Protein AF-0000000084556721 (afdb_homodimer)

pLDDT: mean 74.57, std 22.03, range [33.34, 98.06]

Secondary structure (DSSP, 8-state):
--EEEEGGGGGGHHHHHHT-BTTBPEEEEETTEEEEEEEEHHHHHHHHHHHHHHHHHHHHHHHHHHHS-S----HHHHHHHHHHHHHS--/--EEEEGGGGGGHHHHHHT-BTTB-EEEEETTEEEEEEEEHHHHHHHHHHHHHHHHHHHHHHHHHHHS-S----HHHHHHHHHHHHHS--

InterPro domains:
  IPR036165 YefM-like superfamily [SSF143120] (3-76)

Structure (mmCIF, N/CA/C/O backbone):
data_AF-0000000084556721-model_v1
#
loop_
_entity.id
_entity.type
_entity.pdbx_description
1 polymer 'Prevent-host-death protein'
#
loop_
_atom_site.group_PDB
_atom_site.id
_atom_site.type_symbol
_atom_site.label_atom_id
_atom_site.label_alt_id
_atom_site.label_comp_id
_atom_site.label_asym_id
_atom_site.label_entity_id
_atom_site.label_seq_id
_atom_site.pdbx_PDB_ins_code
_atom_site.Cartn_x
_atom_site.Cartn_y
_atom_site.Cartn_z
_atom_site.occupancy
_atom_site.B_iso_or_equiv
_atom_site.auth_seq_id
_atom_site.auth_comp_id
_atom_site.auth_asym_id
_atom_site.auth_atom_id
_atom_site.pdbx_PDB_model_num
ATOM 1 N N . MET A 1 1 ? 3.016 -8.336 12.609 1 70.31 1 MET A N 1
ATOM 2 C CA . MET A 1 1 ? 4.324 -8.125 12 1 70.31 1 MET A CA 1
ATOM 3 C C . MET A 1 1 ? 4.273 -8.391 10.5 1 70.31 1 MET A C 1
ATOM 5 O O . MET A 1 1 ? 3.523 -9.258 10.039 1 70.31 1 MET A O 1
ATOM 9 N N . PRO A 1 2 ? 4.875 -7.574 9.719 1 83.62 2 PRO A N 1
ATOM 10 C CA . PRO A 1 2 ? 4.848 -7.82 8.281 1 83.62 2 PRO A CA 1
ATOM 11 C C . PRO A 1 2 ? 5.523 -9.133 7.887 1 83.62 2 PRO A C 1
ATOM 13 O O . PRO A 1 2 ? 6.488 -9.547 8.539 1 83.62 2 PRO A O 1
ATOM 16 N N . THR A 1 3 ? 4.918 -9.867 7.039 1 94.62 3 THR A N 1
ATOM 17 C CA . THR A 1 3 ? 5.445 -11.117 6.508 1 94.62 3 THR A CA 1
ATOM 18 C C . THR A 1 3 ? 6.312 -10.867 5.281 1 94.62 3 THR A C 1
ATOM 20 O O . THR A 1 3 ? 5.953 -10.062 4.414 1 94.62 3 THR A O 1
ATOM 23 N N . ILE A 1 4 ? 7.527 -11.5 5.309 1 97.19 4 ILE A N 1
ATOM 24 C CA . ILE A 1 4 ? 8.43 -11.391 4.164 1 97.19 4 ILE A CA 1
ATOM 25 C C . ILE A 1 4 ? 8.594 -12.758 3.502 1 97.19 4 ILE A C 1
ATOM 27 O O . ILE A 1 4 ? 8.859 -13.75 4.18 1 97.19 4 ILE A O 1
ATOM 31 N N . THR A 1 5 ? 8.422 -12.859 2.232 1 97.81 5 THR A N 1
ATOM 32 C CA . THR A 1 5 ? 8.539 -14.117 1.514 1 97.81 5 THR A CA 1
ATOM 33 C C . THR A 1 5 ? 9.039 -13.891 0.09 1 97.81 5 THR A C 1
ATOM 35 O O . THR A 1 5 ? 8.828 -12.82 -0.482 1 97.81 5 THR A O 1
ATOM 38 N N . PRO A 1 6 ? 9.742 -14.805 -0.583 1 97.94 6 PRO A N 1
ATOM 39 C CA . PRO A 1 6 ? 10.195 -14.641 -1.967 1 97.94 6 PRO A CA 1
ATOM 40 C C . PRO A 1 6 ? 9.039 -14.617 -2.965 1 97.94 6 PRO A C 1
ATOM 42 O O . PRO A 1 6 ? 7.965 -15.156 -2.689 1 97.94 6 PRO A O 1
ATOM 45 N N . ILE A 1 7 ? 9.258 -14.008 -4.039 1 98 7 ILE A N 1
ATOM 46 C CA . ILE A 1 7 ? 8.242 -13.891 -5.082 1 98 7 ILE A CA 1
ATOM 47 C C . ILE A 1 7 ? 7.836 -15.289 -5.559 1 98 7 ILE A C 1
ATOM 49 O O . ILE A 1 7 ? 6.695 -15.5 -5.977 1 98 7 ILE A O 1
ATOM 53 N N . SER A 1 8 ? 8.766 -16.25 -5.477 1 97.19 8 SER A N 1
ATOM 54 C CA . SER A 1 8 ? 8.508 -17.594 -5.953 1 97.19 8 SER A CA 1
ATOM 55 C C . SER A 1 8 ? 7.422 -18.281 -5.129 1 97.19 8 SER A C 1
ATOM 57 O O . SER A 1 8 ? 6.797 -19.234 -5.586 1 97.19 8 SER A O 1
ATOM 59 N N . ASP A 1 9 ? 7.176 -17.797 -3.936 1 97.88 9 ASP A N 1
ATOM 60 C CA . ASP A 1 9 ? 6.129 -18.375 -3.092 1 97.88 9 ASP A CA 1
ATOM 61 C C . ASP A 1 9 ? 4.75 -18.141 -3.701 1 97.88 9 ASP A C 1
ATOM 63 O O . ASP A 1 9 ? 3.771 -18.781 -3.299 1 97.88 9 ASP A O 1
ATOM 67 N N . LEU A 1 10 ? 4.629 -17.328 -4.703 1 98.06 10 LEU A N 1
ATOM 68 C CA . LEU A 1 10 ? 3.352 -17.047 -5.348 1 98.06 10 LEU A CA 1
ATOM 69 C C . LEU A 1 10 ? 2.879 -18.25 -6.168 1 98.06 10 LEU A C 1
ATOM 71 O O . LEU A 1 10 ? 1.718 -18.297 -6.582 1 98.06 10 LEU A O 1
ATOM 75 N N . ARG A 1 11 ? 3.811 -19.156 -6.398 1 96.75 11 ARG A N 1
ATOM 76 C CA . ARG A 1 11 ? 3.352 -20.406 -6.984 1 96.75 11 ARG A CA 1
ATOM 77 C C . ARG A 1 11 ? 2.215 -21.016 -6.164 1 96.75 11 ARG A C 1
ATOM 79 O O . ARG A 1 11 ? 1.361 -21.719 -6.703 1 96.75 11 ARG A O 1
ATOM 86 N N . ASN A 1 12 ? 2.305 -20.719 -4.863 1 97.12 12 ASN A N 1
ATOM 87 C CA . ASN A 1 12 ? 1.221 -21.016 -3.936 1 97.12 12 ASN A CA 1
ATOM 88 C C . ASN A 1 12 ? 0.586 -19.75 -3.375 1 97.12 12 ASN A C 1
ATOM 90 O O . ASN A 1 12 ? 0.536 -19.562 -2.16 1 97.12 12 ASN A O 1
ATOM 94 N N . TYR A 1 13 ? -0.007 -18.984 -4.277 1 98 13 TYR A N 1
ATOM 95 C CA . TYR A 1 13 ? -0.476 -17.656 -3.938 1 98 13 TYR A CA 1
ATOM 96 C C . TYR A 1 13 ? -1.541 -17.703 -2.85 1 98 13 TYR A C 1
ATOM 98 O O . TYR A 1 13 ? -1.689 -16.766 -2.07 1 98 13 TYR A O 1
ATOM 106 N N . GLY A 1 14 ? -2.287 -18.75 -2.727 1 97.06 14 GLY A N 1
ATOM 107 C CA . GLY A 1 14 ? -3.25 -18.922 -1.648 1 97.06 14 GLY A CA 1
ATOM 108 C C . GLY A 1 14 ? -2.629 -18.797 -0.27 1 97.06 14 GLY A C 1
ATOM 109 O O . GLY A 1 14 ? -3.152 -18.094 0.591 1 97.06 14 GLY A O 1
ATOM 110 N N . ASN A 1 15 ? -1.513 -19.484 -0.092 1 97.25 15 ASN A N 1
ATOM 111 C CA . ASN A 1 15 ? -0.798 -19.453 1.18 1 97.25 15 ASN A CA 1
ATOM 112 C C . ASN A 1 15 ? -0.264 -18.062 1.487 1 97.25 15 ASN A C 1
ATOM 114 O O . ASN A 1 15 ? -0.263 -17.625 2.643 1 97.25 15 ASN A O 1
ATOM 118 N N . VAL A 1 16 ? 0.145 -17.391 0.421 1 97.81 16 VAL A N 1
ATOM 119 C CA . VAL A 1 16 ? 0.7 -16.047 0.592 1 97.81 16 VAL A CA 1
ATOM 120 C C . VAL A 1 16 ? -0.412 -15.07 0.969 1 97.81 16 VAL A C 1
ATOM 122 O O . VAL A 1 16 ? -0.271 -14.297 1.919 1 97.81 16 VAL A O 1
ATOM 125 N N . LEU A 1 17 ? -1.502 -15.188 0.254 1 97.31 17 LEU A N 1
ATOM 126 C CA . LEU A 1 17 ? -2.604 -14.25 0.438 1 97.31 17 LEU A CA 1
ATOM 127 C C . LEU A 1 17 ? -3.26 -14.445 1.801 1 97.31 17 LEU A C 1
ATOM 129 O O . LEU A 1 17 ? -3.811 -13.5 2.369 1 97.31 17 LEU A O 1
ATOM 133 N N . GLU A 1 18 ? -3.182 -15.672 2.342 1 96.5 18 GLU A N 1
ATOM 134 C CA . GLU A 1 18 ? -3.742 -15.961 3.658 1 96.5 18 GLU A CA 1
ATOM 135 C C . GLU A 1 18 ? -3 -15.195 4.75 1 96.5 18 GLU A C 1
ATOM 137 O O . GLU A 1 18 ? -3.545 -14.961 5.832 1 96.5 18 GL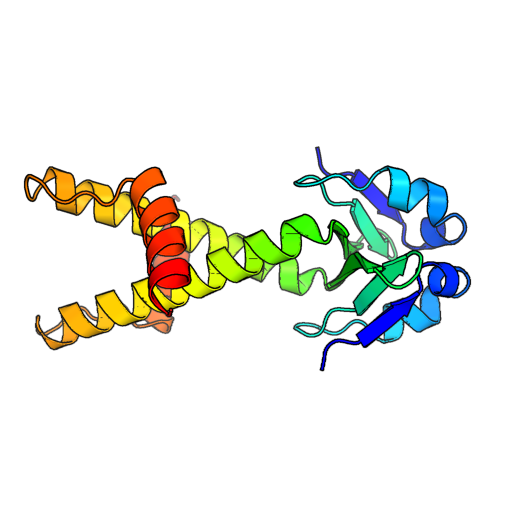U A O 1
ATOM 142 N N . LYS A 1 19 ? -1.808 -14.828 4.445 1 97 19 LYS A N 1
ATOM 143 C CA . LYS A 1 19 ? -0.972 -14.141 5.426 1 97 19 LYS A CA 1
ATOM 144 C C . LYS A 1 19 ? -1.217 -12.633 5.395 1 97 19 LYS A C 1
ATOM 146 O O . LYS A 1 19 ? -0.725 -11.898 6.254 1 97 19 LYS A O 1
ATOM 151 N N . VAL A 1 20 ? -1.878 -12.219 4.402 1 96.56 20 VAL A N 1
ATOM 152 C CA . VAL A 1 20 ? -2.188 -10.797 4.297 1 96.56 20 VAL A CA 1
ATOM 153 C C . VAL A 1 20 ? -3.342 -10.445 5.234 1 96.56 20 VAL A C 1
ATOM 155 O O . VAL A 1 20 ? -4.414 -11.047 5.156 1 96.56 20 VAL A O 1
ATOM 158 N N . GLU A 1 21 ? -3.064 -9.508 6.109 1 93.94 21 GLU A N 1
ATOM 159 C CA . GLU A 1 21 ? -4.086 -8.984 7.012 1 93.94 21 GLU A CA 1
ATOM 160 C C . GLU A 1 21 ? -4.164 -7.465 6.938 1 93.94 21 GLU A C 1
ATOM 162 O O . GLU A 1 21 ? -3.205 -6.809 6.523 1 93.94 21 GLU A O 1
ATOM 167 N N . VAL A 1 22 ? -5.332 -6.984 7.289 1 90.25 22 VAL A N 1
ATOM 168 C CA . VAL A 1 22 ? -5.477 -5.531 7.344 1 90.25 22 VAL A CA 1
ATOM 169 C C . VAL A 1 22 ? -4.41 -4.941 8.266 1 90.25 22 VAL A C 1
ATOM 171 O O . VAL A 1 22 ? -4.262 -5.371 9.406 1 90.25 22 VAL A O 1
ATOM 174 N N . GLY A 1 23 ? -3.648 -4.066 7.742 1 85.56 23 GLY A N 1
ATOM 175 C CA . GLY A 1 23 ? -2.594 -3.449 8.531 1 85.56 23 GLY A CA 1
ATOM 176 C C . GLY A 1 23 ? -1.327 -4.281 8.586 1 85.56 23 GLY A C 1
ATOM 177 O O . GLY A 1 23 ? -0.337 -3.873 9.195 1 85.56 23 GLY A O 1
ATOM 178 N N . SER A 1 24 ? -1.369 -5.395 8.023 1 92.69 24 SER A N 1
ATOM 179 C CA . SER A 1 24 ? -0.226 -6.301 8.023 1 92.69 24 SER A CA 1
ATOM 180 C C . SER A 1 24 ? 0.051 -6.84 6.625 1 92.69 24 SER A C 1
ATOM 182 O O . SER A 1 24 ? -0.391 -7.938 6.281 1 92.69 24 SER A O 1
ATOM 184 N N . PRO A 1 25 ? 0.854 -6.172 5.859 1 94.25 25 PRO A N 1
ATOM 185 C CA . PRO A 1 25 ? 1.142 -6.574 4.48 1 94.25 25 PRO A CA 1
ATOM 186 C C . PRO A 1 25 ? 2.15 -7.719 4.398 1 94.25 25 PRO A C 1
ATOM 188 O O . PRO A 1 25 ? 2.797 -8.047 5.395 1 94.25 25 PRO A O 1
ATOM 191 N N . VAL A 1 26 ? 2.156 -8.344 3.227 1 97 26 VAL A N 1
ATOM 192 C CA . VAL A 1 26 ? 3.199 -9.297 2.871 1 97 26 VAL A CA 1
ATOM 193 C C . VAL A 1 26 ? 4.176 -8.656 1.889 1 97 26 VAL A C 1
ATOM 195 O O . VAL A 1 26 ? 3.76 -8.031 0.909 1 97 26 VAL A O 1
ATOM 198 N N . TYR A 1 27 ? 5.469 -8.812 2.215 1 96.88 27 TYR A N 1
ATOM 199 C CA . TYR A 1 27 ? 6.512 -8.289 1.335 1 96.88 27 TYR A CA 1
ATOM 200 C C . TYR A 1 27 ? 7.152 -9.414 0.525 1 96.88 27 TYR A C 1
ATOM 202 O O . TYR A 1 27 ? 7.559 -10.438 1.082 1 96.88 27 TYR A O 1
ATOM 210 N N . LEU A 1 28 ? 7.203 -9.172 -0.716 1 97.88 28 LEU A N 1
ATOM 211 C CA . LEU A 1 28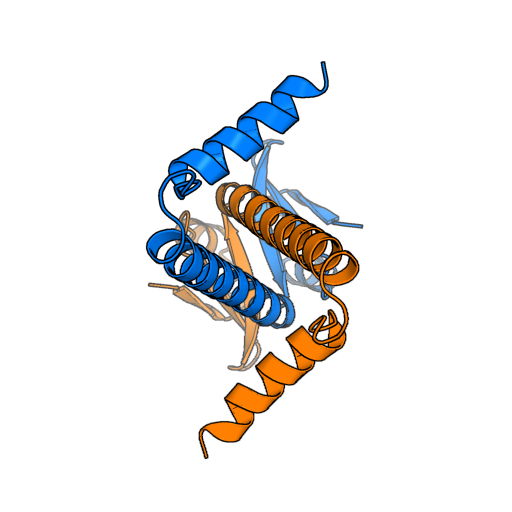 ? 7.781 -10.148 -1.627 1 97.88 28 LEU A CA 1
ATOM 212 C C . LEU A 1 28 ? 9.211 -9.773 -1.997 1 97.88 28 LEU A C 1
ATOM 214 O O . LEU A 1 28 ? 9.477 -8.625 -2.359 1 97.88 28 LEU A O 1
ATOM 218 N N . THR A 1 29 ? 10.133 -10.758 -1.902 1 98.06 29 THR A N 1
ATOM 219 C CA . THR A 1 29 ? 11.531 -10.492 -2.236 1 98.06 29 THR A CA 1
ATOM 220 C C . THR A 1 29 ? 11.914 -11.18 -3.545 1 98.06 29 THR A C 1
ATOM 222 O O . THR A 1 29 ? 11.359 -12.227 -3.889 1 98.06 29 THR A O 1
ATOM 225 N N . ARG A 1 30 ? 12.711 -10.492 -4.266 1 97 30 ARG A N 1
ATOM 226 C CA . ARG A 1 30 ? 13.352 -11.039 -5.457 1 97 30 ARG A CA 1
ATOM 227 C C . ARG A 1 30 ? 14.867 -11.109 -5.285 1 97 30 ARG A C 1
ATOM 229 O O . ARG A 1 30 ? 15.523 -10.078 -5.074 1 97 30 ARG A O 1
ATOM 236 N N . ASN A 1 31 ? 15.375 -12.234 -5.305 1 96.25 31 ASN A N 1
ATOM 237 C CA . ASN A 1 31 ? 16.812 -12.406 -5.137 1 96.25 31 ASN A CA 1
ATOM 238 C C . ASN A 1 31 ? 17.297 -11.781 -3.83 1 96.25 31 ASN A C 1
ATOM 240 O O . ASN A 1 31 ? 18.344 -11.125 -3.803 1 96.25 31 ASN A O 1
ATOM 244 N N . GLY A 1 32 ? 16.438 -11.789 -2.795 1 94.88 32 GLY A N 1
ATOM 245 C CA . GLY A 1 32 ? 16.797 -11.328 -1.463 1 94.88 32 GLY A CA 1
ATOM 246 C C . GLY A 1 32 ? 16.531 -9.852 -1.247 1 94.88 32 GLY A C 1
ATOM 247 O O . GLY A 1 32 ? 16.828 -9.312 -0.18 1 94.88 32 GLY A O 1
ATOM 248 N N . ARG A 1 33 ? 15.984 -9.18 -2.266 1 95.31 33 ARG A N 1
ATOM 249 C CA . ARG A 1 33 ? 15.68 -7.758 -2.172 1 95.31 33 ARG A CA 1
ATOM 250 C C . ARG A 1 33 ? 14.18 -7.516 -2.24 1 95.31 33 ARG A C 1
ATOM 252 O O . ARG A 1 33 ? 13.477 -8.148 -3.031 1 95.31 33 ARG A O 1
ATOM 259 N N . GLY A 1 34 ? 13.734 -6.574 -1.442 1 96.12 34 GLY A N 1
ATOM 260 C CA . GLY A 1 34 ? 12.328 -6.211 -1.504 1 96.12 34 GLY A CA 1
ATOM 261 C C . GLY A 1 34 ? 11.891 -5.754 -2.883 1 96.12 34 GLY A C 1
ATOM 262 O O . GLY A 1 34 ? 12.539 -4.898 -3.492 1 96.12 34 GLY A O 1
ATOM 263 N N . ALA A 1 35 ? 10.82 -6.363 -3.35 1 96.44 35 ALA A N 1
ATOM 264 C CA . ALA A 1 35 ? 10.406 -6.039 -4.711 1 96.44 35 ALA A CA 1
ATOM 265 C C . ALA A 1 35 ? 8.977 -5.504 -4.73 1 96.44 35 ALA A C 1
ATOM 267 O O . ALA A 1 35 ? 8.703 -4.457 -5.324 1 96.44 35 ALA A O 1
ATOM 268 N N . TYR A 1 36 ? 8.086 -6.254 -4.031 1 97.06 36 TYR A N 1
ATOM 269 C CA . TYR A 1 36 ? 6.672 -5.879 -4.043 1 97.06 36 TYR A CA 1
ATOM 270 C C . TYR A 1 36 ? 6.07 -5.977 -2.646 1 97.06 36 TYR A C 1
ATOM 272 O O . TYR A 1 36 ? 6.664 -6.578 -1.748 1 97.06 36 TYR A O 1
ATOM 280 N N . SER A 1 37 ? 4.93 -5.406 -2.48 1 96.12 37 SER A N 1
ATOM 281 C CA . SER A 1 37 ? 4.086 -5.594 -1.303 1 96.12 37 SER A CA 1
ATOM 282 C C . SER A 1 37 ? 2.66 -5.961 -1.697 1 96.12 37 SER A C 1
ATOM 284 O O . SER A 1 37 ? 2.154 -5.496 -2.719 1 96.12 37 SER A O 1
ATOM 286 N N . ILE A 1 38 ? 2.121 -6.824 -0.939 1 96.88 38 ILE A N 1
ATOM 287 C CA . ILE A 1 38 ? 0.711 -7.164 -1.087 1 96.88 38 ILE A CA 1
ATOM 288 C C . ILE A 1 38 ? -0.066 -6.688 0.139 1 96.88 38 ILE A C 1
ATOM 290 O O . ILE A 1 38 ? 0.323 -6.973 1.274 1 96.88 38 ILE A O 1
ATOM 294 N N . ARG A 1 39 ? -1.152 -6.008 -0.106 1 95 39 ARG A N 1
ATOM 295 C CA . ARG A 1 39 ? -1.942 -5.438 0.979 1 95 39 ARG A CA 1
ATOM 296 C C . ARG A 1 39 ? -3.428 -5.73 0.79 1 95 39 ARG A C 1
ATOM 298 O O . ARG A 1 39 ? -3.896 -5.879 -0.34 1 95 39 ARG A O 1
ATOM 305 N N . ASP A 1 40 ? -4.016 -5.707 1.913 1 95.56 40 ASP A N 1
ATOM 306 C CA . ASP A 1 40 ? -5.469 -5.836 1.882 1 95.56 40 ASP A CA 1
ATOM 307 C C . ASP A 1 40 ? -6.117 -4.605 1.248 1 95.56 40 ASP A C 1
ATOM 309 O O . ASP A 1 40 ? -5.707 -3.475 1.513 1 95.56 40 ASP A O 1
ATOM 313 N N . MET A 1 41 ? -7.168 -4.82 0.562 1 93.56 41 MET A N 1
ATOM 314 C CA . MET A 1 41 ? -7.863 -3.719 -0.101 1 93.56 41 MET A CA 1
ATOM 315 C C . MET A 1 41 ? -8.375 -2.705 0.917 1 93.56 41 MET A C 1
ATOM 317 O O . MET A 1 41 ? -8.469 -1.513 0.619 1 93.56 41 MET A O 1
ATOM 321 N N . ALA A 1 42 ? -8.711 -3.148 2.068 1 90.06 42 ALA A N 1
ATOM 322 C CA . ALA A 1 42 ? -9.203 -2.27 3.127 1 90.06 42 ALA A CA 1
ATOM 323 C C . ALA A 1 42 ? -8.148 -1.244 3.523 1 90.06 42 ALA A C 1
ATOM 325 O O . ALA A 1 42 ? -8.477 -0.134 3.947 1 90.06 42 ALA A O 1
ATOM 326 N N . ASP A 1 43 ? -6.922 -1.634 3.33 1 85.19 43 ASP A N 1
ATOM 327 C CA . ASP A 1 43 ? -5.824 -0.726 3.652 1 85.19 43 ASP A CA 1
ATOM 328 C C . ASP A 1 43 ? -5.742 0.419 2.646 1 85.19 43 ASP A C 1
ATOM 330 O O . ASP A 1 43 ? -5.312 1.522 2.986 1 85.19 43 ASP A O 1
ATOM 334 N N . GLU A 1 44 ? -6.121 0.103 1.396 1 81.19 44 GLU A N 1
ATOM 335 C CA . GLU A 1 44 ? -6.051 1.092 0.325 1 81.19 44 GLU A CA 1
ATOM 336 C C . GLU A 1 44 ? -6.902 2.316 0.648 1 81.19 44 GLU A C 1
ATOM 338 O O . GLU A 1 44 ? -6.492 3.449 0.388 1 81.19 44 GLU A O 1
ATOM 343 N N . GLU A 1 45 ? -7.988 2.051 1.182 1 76.44 45 GLU A N 1
ATOM 344 C CA . GLU A 1 45 ? -8.875 3.143 1.573 1 76.44 45 GLU A CA 1
ATOM 345 C C . GLU A 1 45 ? -8.211 4.051 2.605 1 76.44 45 GLU A C 1
ATOM 347 O O . GLU A 1 45 ? -8.305 5.277 2.514 1 76.44 45 GLU A O 1
ATOM 352 N N . ASN A 1 46 ? -7.555 3.424 3.465 1 75 46 ASN A N 1
ATOM 353 C CA . ASN A 1 46 ? -6.855 4.18 4.496 1 75 46 ASN A CA 1
ATOM 354 C C . ASN A 1 46 ? -5.715 5.008 3.906 1 75 46 ASN A C 1
ATOM 356 O O . ASN A 1 46 ? -5.508 6.156 4.301 1 75 46 ASN A O 1
ATOM 360 N N . PHE A 1 47 ? -5.129 4.402 2.955 1 73.94 47 PHE A N 1
ATOM 361 C CA . PHE A 1 47 ? -4.035 5.094 2.285 1 73.94 47 PHE A CA 1
ATOM 362 C C . PHE A 1 47 ? -4.543 6.312 1.53 1 73.94 47 PHE A C 1
ATOM 364 O O . PHE A 1 47 ? -3.953 7.391 1.611 1 73.94 47 PHE A O 1
ATOM 371 N N . GLN A 1 48 ? -5.602 6.176 0.891 1 73.88 48 GLN A N 1
ATOM 372 C CA . GLN A 1 48 ? -6.18 7.273 0.124 1 73.88 48 GLN A CA 1
ATOM 373 C C . GLN A 1 48 ? -6.621 8.414 1.04 1 73.88 48 GLN A C 1
ATOM 375 O O . GLN A 1 48 ? -6.422 9.586 0.719 1 73.88 48 GLN A O 1
ATOM 380 N N . LYS A 1 49 ? -7.086 8.016 2.1 1 73.5 49 LYS A N 1
ATOM 381 C CA . LYS A 1 49 ? -7.512 9.016 3.078 1 73.5 49 LYS A CA 1
ATOM 382 C C . LYS A 1 49 ? -6.316 9.789 3.625 1 73.5 49 LYS A C 1
ATOM 384 O O . LYS A 1 49 ? -6.383 11.016 3.779 1 73.5 49 LYS A O 1
ATOM 389 N N . ALA A 1 50 ? -5.316 9 3.84 1 71.44 50 ALA A N 1
ATOM 390 C CA . ALA A 1 50 ? -4.102 9.633 4.352 1 71.44 50 ALA A CA 1
ATOM 391 C C . ALA A 1 50 ? -3.529 10.625 3.346 1 71.44 50 ALA A C 1
ATOM 393 O O . ALA A 1 50 ? -3.139 11.734 3.711 1 71.44 50 ALA A O 1
ATOM 394 N N . GLU A 1 51 ? -3.553 10.242 2.166 1 71.56 51 GLU A N 1
ATOM 395 C CA . GLU A 1 51 ? -3.043 11.109 1.104 1 71.56 51 GLU A CA 1
ATOM 396 C C . GLU A 1 51 ? -3.883 12.375 0.971 1 71.56 51 GLU A C 1
ATOM 398 O O . GLU A 1 51 ? -3.342 13.469 0.812 1 71.56 51 GLU A O 1
ATOM 403 N N . ALA A 1 52 ? -5.074 12.195 1.008 1 72.44 52 ALA A N 1
ATOM 404 C CA . ALA A 1 52 ? -5.992 13.328 0.914 1 72.44 52 ALA A CA 1
ATOM 405 C C . ALA A 1 52 ? -5.793 14.297 2.078 1 72.44 52 ALA A C 1
ATOM 407 O O . ALA A 1 52 ? -5.836 15.516 1.894 1 72.44 52 ALA A O 1
ATOM 408 N N . MET A 1 53 ? -5.555 13.648 3.16 1 70.81 53 MET A N 1
ATOM 409 C CA . MET A 1 53 ? -5.332 14.453 4.355 1 70.81 53 MET A CA 1
ATOM 410 C C . MET A 1 53 ? -4.059 15.281 4.227 1 70.81 53 MET A C 1
AT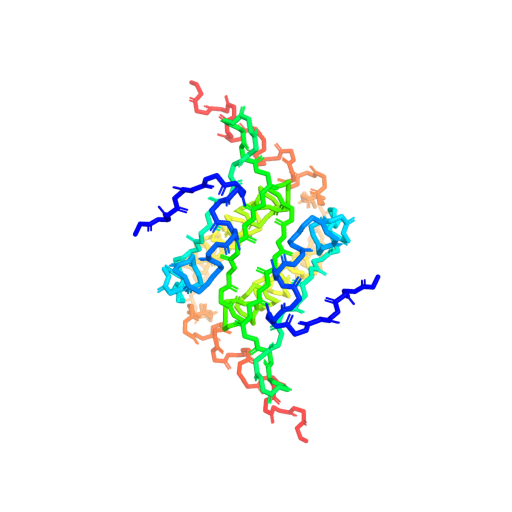OM 412 O O . MET A 1 53 ? -4.043 16.469 4.59 1 70.81 53 MET A O 1
ATOM 416 N N . ILE A 1 54 ? -3.143 14.742 3.68 1 71.31 54 ILE A N 1
ATOM 417 C CA . ILE A 1 54 ? -1.876 15.43 3.473 1 71.31 54 ILE A CA 1
ATOM 418 C C . ILE A 1 54 ? -2.078 16.594 2.51 1 71.31 54 ILE A C 1
ATOM 420 O O . ILE A 1 54 ? -1.618 17.719 2.771 1 71.31 54 ILE A O 1
ATOM 424 N N . GLN A 1 55 ? -2.738 16.266 1.498 1 72.94 55 GLN A N 1
ATOM 425 C CA . GLN A 1 55 ? -3.004 17.297 0.504 1 72.94 55 GLN A CA 1
ATOM 426 C C . GLN A 1 55 ? -3.773 18.469 1.117 1 72.94 55 GLN A C 1
ATOM 428 O O . GLN A 1 55 ? -3.453 19.641 0.866 1 72.94 55 GLN A O 1
ATOM 433 N N . LEU A 1 56 ? -4.746 18.141 1.86 1 70.62 56 LEU A N 1
ATOM 434 C CA . LEU A 1 56 ? -5.562 19.156 2.514 1 70.62 56 LEU A CA 1
ATOM 435 C C . LEU A 1 56 ? -4.727 20 3.48 1 70.62 56 LEU A C 1
ATOM 437 O O . LEU A 1 56 ? -4.805 21.219 3.477 1 70.62 56 LEU A O 1
ATOM 441 N N . MET A 1 57 ? -3.957 19.359 4.254 1 70.31 57 MET A N 1
ATOM 442 C CA . MET A 1 57 ? -3.107 20.047 5.223 1 70.31 57 MET A CA 1
ATOM 443 C C . MET A 1 57 ? -2.111 20.953 4.52 1 70.31 57 MET A C 1
ATOM 445 O O . MET A 1 57 ? -1.85 22.062 4.984 1 70.31 57 MET A O 1
ATOM 449 N N . CYS A 1 58 ? -1.653 20.5 3.393 1 66.69 58 CYS A N 1
ATOM 450 C CA . CYS A 1 58 ? -0.723 21.312 2.615 1 66.69 58 CYS A CA 1
ATOM 451 C C . CYS A 1 58 ? -1.409 22.547 2.066 1 66.69 58 CYS A C 1
ATOM 453 O O . CYS A 1 58 ? -0.841 23.641 2.1 1 66.69 58 CYS A O 1
ATOM 455 N N . GLU A 1 59 ? -2.596 22.281 1.6 1 68.44 59 GLU A N 1
ATOM 456 C CA . GLU A 1 59 ? -3.361 23.391 1.062 1 68.44 59 GLU A CA 1
ATOM 457 C C . GLU A 1 59 ? -3.715 24.391 2.156 1 68.44 59 GLU A C 1
ATOM 459 O O . GLU A 1 59 ? -3.65 25.609 1.938 1 68.44 59 GLU A O 1
ATOM 464 N N . LEU A 1 60 ? -4.066 23.938 3.293 1 65.81 60 LEU A N 1
ATOM 465 C CA . LEU A 1 60 ? -4.391 24.781 4.434 1 65.81 60 LEU A CA 1
ATOM 466 C C . LEU A 1 60 ? -3.168 25.562 4.902 1 65.81 60 LEU A C 1
ATOM 468 O O . LEU A 1 60 ? -3.264 26.75 5.195 1 65.81 60 LEU A O 1
ATOM 472 N N . ASN A 1 61 ? -2.152 24.875 4.906 1 64.12 61 ASN A N 1
ATOM 473 C CA . ASN A 1 61 ? -0.916 25.531 5.316 1 64.12 61 ASN A CA 1
ATOM 474 C C . ASN A 1 61 ? -0.476 26.594 4.305 1 64.12 61 ASN A C 1
ATOM 476 O O . ASN A 1 61 ? 0.024 27.641 4.684 1 64.12 61 ASN A O 1
ATOM 480 N N . ALA A 1 62 ? -0.702 26.25 3.025 1 63.84 62 ALA A N 1
ATOM 481 C CA . ALA A 1 62 ? -0.421 27.219 1.968 1 63.84 62 ALA A CA 1
ATOM 482 C C . ALA A 1 62 ? -1.322 28.438 2.09 1 63.84 62 ALA A C 1
ATOM 484 O O . ALA A 1 62 ? -0.884 29.562 1.854 1 63.84 62 ALA A O 1
ATOM 485 N N . GLY A 1 63 ? -2.5 28.172 2.328 1 60.81 63 GLY A N 1
ATOM 486 C CA . GLY A 1 63 ? -3.449 29.25 2.527 1 60.81 63 GLY A CA 1
ATOM 487 C C . GLY A 1 63 ? -3.123 30.109 3.73 1 60.81 63 GLY A C 1
ATOM 488 O O . GLY A 1 63 ? -3.256 31.344 3.674 1 60.81 63 GLY A O 1
ATOM 489 N N . LEU A 1 64 ? -2.812 29.531 4.797 1 56.59 64 LEU A N 1
ATOM 490 C CA . LEU A 1 64 ? -2.438 30.25 6.004 1 56.59 64 LEU A CA 1
ATOM 491 C C . LEU A 1 64 ? -1.159 31.062 5.781 1 56.59 64 LEU A C 1
ATOM 493 O O . LEU A 1 64 ? -1.027 32.188 6.281 1 56.59 64 LEU A O 1
ATOM 497 N N . ARG A 1 65 ? -0.319 30.469 5.059 1 57.66 65 ARG A N 1
ATOM 498 C CA . ARG A 1 65 ? 0.931 31.156 4.742 1 57.66 65 ARG A CA 1
ATOM 499 C C . ARG A 1 65 ? 0.689 32.344 3.816 1 57.66 65 ARG A C 1
ATOM 501 O O . ARG A 1 65 ? 1.35 33.375 3.938 1 57.66 65 ARG A O 1
ATOM 508 N N . SER A 1 66 ? 0.102 32 2.764 1 56.56 66 SER A N 1
ATOM 509 C CA . SER A 1 66 ? -0.209 33.156 1.924 1 56.56 66 SER A CA 1
ATOM 510 C C . SER A 1 66 ? -0.802 34.312 2.746 1 56.56 66 SER A C 1
ATOM 512 O O . SER A 1 66 ? -0.62 35.469 2.414 1 56.56 66 SER A O 1
ATOM 514 N N . ALA A 1 67 ? -1.542 33.906 3.691 1 51.59 67 ALA A N 1
ATOM 515 C CA . ALA A 1 67 ? -2.037 34.969 4.582 1 51.59 67 ALA A CA 1
ATOM 516 C C . ALA A 1 67 ? -0.916 35.531 5.457 1 51.59 67 ALA A C 1
ATOM 518 O O . ALA A 1 67 ? -0.905 36.719 5.781 1 51.59 67 ALA A O 1
ATOM 519 N N . ASP A 1 68 ? -0.085 34.594 6.051 1 47.81 68 ASP A N 1
ATOM 520 C CA . ASP A 1 68 ? 1.082 35.094 6.77 1 47.81 68 ASP A CA 1
ATOM 521 C C . ASP A 1 68 ? 2.301 35.156 5.852 1 47.81 68 ASP A C 1
ATOM 523 O O . ASP A 1 68 ? 2.447 34.344 4.941 1 47.81 68 ASP A O 1
ATOM 527 N N . GLU A 1 69 ? 3.189 36.219 5.695 1 42.41 69 GLU A N 1
ATOM 528 C CA . GLU A 1 69 ? 4.246 36.406 4.707 1 42.41 69 GLU A CA 1
ATOM 529 C C . GLU A 1 69 ? 5 35.125 4.438 1 42.41 69 GLU A C 1
ATOM 531 O O . GLU A 1 69 ? 5.215 34.75 3.281 1 42.41 69 GLU A O 1
ATOM 536 N N . GLU A 1 70 ? 6.199 34.781 5 1 39.53 70 GLU A N 1
ATOM 537 C CA . GLU A 1 70 ? 7.523 34.312 4.625 1 39.53 70 GLU A CA 1
ATOM 538 C C . GLU A 1 70 ? 7.562 32.781 4.57 1 39.53 70 GLU A C 1
ATOM 540 O O . GLU A 1 70 ? 8.484 32.188 3.994 1 39.53 70 GLU A O 1
ATOM 545 N N . GLY A 1 71 ? 7.344 32.062 5.648 1 39.41 71 GLY A N 1
ATOM 546 C CA . GLY A 1 71 ? 8.031 30.812 5.812 1 39.41 71 GLY A CA 1
ATOM 547 C C . GLY A 1 71 ? 7.309 29.641 5.156 1 39.41 71 GLY A C 1
ATOM 548 O O . GLY A 1 71 ? 6.594 28.891 5.824 1 39.41 71 GLY A O 1
ATOM 549 N N . TRP A 1 72 ? 6.746 29.797 3.953 1 42.84 72 TRP A N 1
ATOM 550 C CA . TRP A 1 72 ? 6.062 28.719 3.242 1 42.84 72 TRP A CA 1
ATOM 551 C C . TRP A 1 72 ? 6.953 27.484 3.137 1 42.84 72 TRP A C 1
ATOM 553 O O . TRP A 1 72 ? 8.086 27.562 2.652 1 42.84 72 TRP A O 1
ATOM 563 N N . VAL A 1 73 ? 6.941 26.547 4.129 1 46.25 73 VAL A N 1
ATOM 564 C CA . VAL A 1 73 ? 7.699 25.344 3.834 1 46.25 73 VAL A CA 1
ATOM 565 C C . VAL A 1 73 ? 7.168 24.688 2.559 1 46.25 73 VAL A C 1
ATOM 567 O O . VAL A 1 73 ? 5.984 24.344 2.477 1 46.25 73 VAL A O 1
ATOM 570 N N . SER A 1 74 ? 7.582 25.125 1.425 1 45.69 74 SER A N 1
ATOM 571 C CA . SER A 1 74 ? 7.32 24.438 0.157 1 45.69 74 SER A CA 1
ATOM 572 C C . SER A 1 74 ? 7.395 22.922 0.312 1 45.69 74 SER A C 1
ATOM 574 O O . SER A 1 74 ? 7.984 22.422 1.27 1 45.69 74 SER A O 1
ATOM 576 N N . GLU A 1 75 ? 6.531 22.359 -0.573 1 45.31 75 GLU A N 1
ATOM 577 C CA . GLU A 1 75 ? 6.633 20.906 -0.643 1 45.31 75 GLU A CA 1
ATOM 578 C C . GLU A 1 75 ? 8.094 20.453 -0.594 1 45.31 75 GLU A C 1
ATOM 580 O O . GLU A 1 75 ? 8.422 19.469 0.078 1 45.31 75 GLU A O 1
ATOM 585 N N . GLU A 1 76 ? 8.891 21.141 -1.354 1 47.78 76 GLU A N 1
ATOM 586 C CA . GLU A 1 76 ? 10.336 20.938 -1.337 1 47.78 76 GLU A CA 1
ATOM 587 C C . GLU A 1 76 ? 10.922 21.25 0.038 1 47.78 76 GLU A C 1
ATOM 589 O O . GLU A 1 76 ? 11.812 20.531 0.515 1 47.78 76 GLU A O 1
ATOM 594 N N . GLU A 1 77 ? 10.484 22.188 0.59 1 48.38 77 GLU A N 1
ATOM 595 C CA . GLU A 1 77 ? 10.961 22.594 1.91 1 48.38 77 GLU A CA 1
ATOM 596 C C . GLU A 1 77 ? 10.461 21.641 2.992 1 48.38 77 GLU A C 1
ATOM 598 O O . GLU A 1 77 ? 11.18 21.328 3.941 1 48.38 77 GLU A O 1
ATOM 603 N N . LEU A 1 78 ? 9.312 21.25 2.842 1 49.47 78 LEU A N 1
ATOM 604 C CA . LEU A 1 78 ? 8.82 20.172 3.695 1 49.47 78 LEU A CA 1
ATOM 605 C C . LEU A 1 78 ? 9.648 18.906 3.518 1 49.47 78 LEU A C 1
ATOM 607 O O . LEU A 1 78 ? 10 18.25 4.5 1 49.47 78 LEU A O 1
ATOM 611 N N . GLU A 1 79 ? 9.906 18.547 2.264 1 49.34 79 GLU A N 1
ATOM 612 C CA . GLU A 1 79 ? 10.82 17.453 1.995 1 49.34 79 GLU A CA 1
ATOM 613 C C . GLU A 1 79 ? 12.195 17.703 2.604 1 49.34 79 GLU A C 1
ATOM 615 O O . GLU A 1 79 ? 12.82 16.797 3.146 1 49.34 79 GLU A O 1
ATOM 620 N N . LYS A 1 80 ? 12.695 18.891 2.414 1 48.81 80 LYS A N 1
ATOM 621 C CA . LYS A 1 80 ? 13.992 19.312 2.951 1 48.81 80 LYS A CA 1
ATOM 622 C C . LYS A 1 80 ? 13.969 19.328 4.477 1 48.81 80 LYS A C 1
ATOM 624 O O . LYS A 1 80 ? 14.938 18.922 5.121 1 48.81 80 LYS A O 1
ATOM 629 N N . GLN A 1 81 ? 13.023 19.75 5.027 1 43.84 81 GLN A N 1
ATOM 630 C CA . GLN A 1 81 ? 12.93 19.812 6.484 1 43.84 81 GLN A CA 1
ATOM 631 C C . GLN A 1 81 ? 12.82 18.406 7.086 1 43.84 81 GLN A C 1
ATOM 633 O O . GLN A 1 81 ? 13.367 18.141 8.156 1 43.84 81 GLN A O 1
ATOM 638 N N . LEU A 1 82 ? 12.211 17.578 6.352 1 45.97 82 LEU A N 1
ATOM 639 C CA . LEU A 1 82 ? 12.141 16.188 6.75 1 45.97 82 LEU A CA 1
ATOM 640 C C . LEU A 1 82 ? 13.5 15.508 6.613 1 45.97 82 LEU A C 1
ATOM 642 O O . LEU A 1 82 ? 13.859 14.656 7.426 1 45.97 82 LEU A O 1
ATOM 646 N N . LYS A 1 83 ? 14.141 15.883 5.578 1 46.97 83 LYS A N 1
ATOM 647 C CA . LYS A 1 83 ? 15.508 15.414 5.406 1 46.97 83 LYS A CA 1
ATOM 648 C C . LYS A 1 83 ? 16.422 15.969 6.488 1 46.97 83 LYS A C 1
ATOM 650 O O . LYS A 1 83 ? 17.312 15.273 6.98 1 46.97 83 LYS A O 1
ATOM 655 N N . LEU A 1 84 ? 16.328 17.219 6.809 1 42.41 84 LEU A N 1
ATOM 656 C CA . LEU A 1 84 ? 17.156 17.891 7.801 1 42.41 84 LEU A CA 1
ATOM 657 C C . LEU A 1 84 ? 16.875 17.344 9.195 1 42.41 84 LEU A C 1
ATOM 659 O O . LEU A 1 84 ? 17.797 17.203 10 1 42.41 84 LEU A O 1
ATOM 663 N N . ARG A 1 85 ? 15.781 17.25 9.633 1 38.59 85 ARG A N 1
ATOM 664 C CA . ARG A 1 85 ? 15.508 16.703 10.953 1 38.59 85 ARG A CA 1
ATOM 665 C C . ARG A 1 85 ? 16 15.266 11.062 1 38.59 85 ARG A C 1
ATOM 667 O O . ARG A 1 85 ? 16.344 14.805 12.156 1 38.59 85 ARG A O 1
ATOM 674 N N . ARG A 1 86 ? 16 14.578 9.977 1 41.03 86 ARG A N 1
ATOM 675 C CA . ARG A 1 86 ? 16.625 13.266 9.992 1 41.03 86 ARG A CA 1
ATOM 676 C C . ARG A 1 86 ? 18.141 13.383 10.125 1 41.03 86 ARG A C 1
ATOM 678 O O . ARG A 1 86 ? 18.797 12.531 10.734 1 41.03 86 ARG A O 1
ATOM 685 N N . HIS A 1 87 ? 18.656 14.305 9.406 1 41.69 87 HIS A N 1
ATOM 686 C CA . HIS A 1 87 ? 20.109 14.469 9.492 1 41.69 87 HIS A CA 1
ATOM 687 C C . HIS A 1 87 ? 20.5 15.219 10.758 1 41.69 87 HIS A C 1
ATOM 689 O O . HIS A 1 87 ? 21.688 15.273 11.117 1 41.69 87 HIS A O 1
ATOM 695 N N . GLY A 1 88 ? 19.594 15.906 11.242 1 37.31 88 GLY A N 1
ATOM 696 C CA . GLY A 1 88 ? 19.969 16.594 12.461 1 37.31 88 GLY A CA 1
ATOM 697 C C . GLY A 1 88 ? 20.078 15.672 13.664 1 37.31 88 GLY A C 1
ATOM 698 O O . GLY A 1 88 ? 20.469 16.109 14.75 1 37.31 88 GLY A O 1
ATOM 699 N N . ARG A 1 89 ? 19.359 14.547 13.75 1 39.31 89 ARG A N 1
ATOM 700 C CA . ARG A 1 89 ? 19.641 13.727 14.93 1 39.31 89 ARG A CA 1
ATOM 701 C C . ARG A 1 89 ? 21.047 13.133 14.867 1 39.31 89 ARG A C 1
ATOM 703 O O . ARG A 1 89 ? 21.219 11.922 15.031 1 39.31 89 ARG A O 1
ATOM 710 N N . LYS A 1 90 ? 22.016 13.648 14.148 1 33.34 90 LYS A N 1
ATOM 711 C CA . LYS A 1 90 ? 23.328 13.25 14.664 1 33.34 90 LYS A CA 1
ATOM 712 C C . LYS A 1 90 ? 23.703 14.07 15.891 1 33.34 90 LYS A C 1
ATOM 714 O O . LYS A 1 90 ? 23.469 15.281 15.938 1 33.34 90 LYS A O 1
ATOM 719 N N . MET B 1 1 ? -2.541 3.887 -15.383 1 69.94 1 MET B N 1
ATOM 720 C CA . MET B 1 1 ? -3.836 3.447 -14.867 1 69.94 1 MET B CA 1
ATOM 721 C C . MET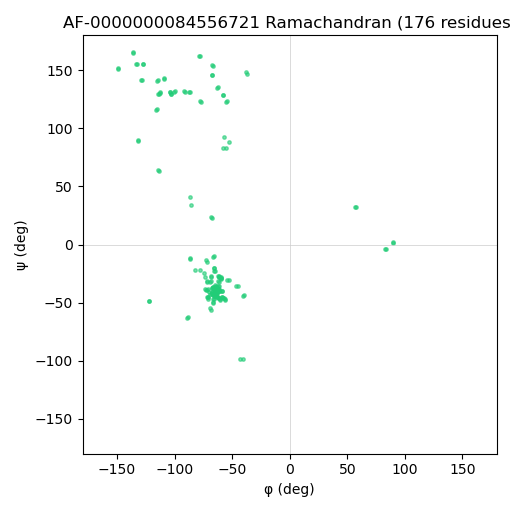 B 1 1 ? -3.695 2.162 -14.062 1 69.94 1 MET B C 1
ATOM 723 O O . MET B 1 1 ? -2.855 1.316 -14.375 1 69.94 1 MET B O 1
ATOM 727 N N . PRO B 1 2 ? -4.34 2.082 -12.953 1 83.5 2 PRO B N 1
ATOM 728 C CA . PRO B 1 2 ? -4.219 0.849 -12.172 1 83.5 2 PRO B CA 1
ATOM 729 C C . PRO B 1 2 ? -4.762 -0.373 -12.914 1 83.5 2 PRO B C 1
ATOM 731 O O . PRO B 1 2 ? -5.715 -0.257 -13.688 1 83.5 2 PRO B O 1
ATOM 734 N N . THR B 1 3 ? -4.043 -1.438 -12.883 1 94.56 3 THR B N 1
ATOM 735 C CA . THR B 1 3 ? -4.43 -2.709 -13.477 1 94.56 3 THR B CA 1
ATOM 736 C C . THR B 1 3 ? -5.266 -3.533 -12.5 1 94.56 3 THR B C 1
ATOM 738 O O . THR B 1 3 ? -4.938 -3.623 -11.32 1 94.56 3 THR B O 1
ATOM 741 N N . ILE B 1 4 ? -6.418 -4.035 -13.047 1 97.19 4 ILE B N 1
ATOM 742 C CA . ILE B 1 4 ? -7.281 -4.887 -12.234 1 97.19 4 ILE B CA 1
ATOM 743 C C . ILE B 1 4 ? -7.301 -6.301 -12.812 1 97.19 4 ILE B C 1
ATOM 745 O O . ILE B 1 4 ? -7.5 -6.484 -14.016 1 97.19 4 ILE B O 1
ATOM 749 N N . THR B 1 5 ? -7.074 -7.301 -12.031 1 97.75 5 THR B N 1
ATOM 750 C CA . THR B 1 5 ? -7.051 -8.688 -12.492 1 97.75 5 THR B CA 1
ATOM 751 C C . THR B 1 5 ? -7.512 -9.633 -11.391 1 97.75 5 THR B C 1
ATOM 753 O O . THR B 1 5 ? -7.371 -9.328 -10.203 1 97.75 5 THR B O 1
ATOM 756 N N . PRO B 1 6 ? -8.117 -10.805 -11.656 1 97.94 6 PRO B N 1
ATOM 757 C CA . PRO B 1 6 ? -8.523 -11.766 -10.625 1 97.94 6 PRO B CA 1
ATOM 758 C C . PRO B 1 6 ? -7.34 -12.391 -9.898 1 97.94 6 PRO B C 1
ATOM 760 O O . PRO B 1 6 ? -6.234 -12.461 -10.445 1 97.94 6 PRO B O 1
ATOM 763 N N . ILE B 1 7 ? -7.57 -12.797 -8.727 1 98.06 7 ILE B N 1
ATOM 764 C CA . ILE B 1 7 ? -6.531 -13.406 -7.91 1 98.06 7 ILE B CA 1
ATOM 765 C C . ILE B 1 7 ? -5.984 -14.648 -8.609 1 98.06 7 ILE B C 1
ATOM 767 O O . ILE B 1 7 ? -4.812 -14.992 -8.445 1 98.06 7 ILE B O 1
ATOM 771 N N . SER B 1 8 ? -6.82 -15.305 -9.414 1 97.19 8 SER B N 1
ATOM 772 C CA . SER B 1 8 ? -6.426 -16.531 -10.086 1 97.19 8 SER B CA 1
ATOM 773 C C . SER B 1 8 ? -5.32 -16.281 -11.102 1 97.19 8 SER B C 1
ATOM 775 O O . SER B 1 8 ? -4.598 -17.203 -11.492 1 97.19 8 SER B O 1
ATOM 777 N N . ASP B 1 9 ? -5.172 -15.055 -11.531 1 97.81 9 ASP B N 1
ATOM 778 C CA . ASP B 1 9 ? -4.113 -14.711 -12.477 1 97.81 9 ASP B CA 1
ATOM 779 C C . ASP B 1 9 ? -2.734 -14.883 -11.844 1 97.81 9 ASP B C 1
ATOM 781 O O . ASP B 1 9 ? -1.723 -14.922 -12.547 1 97.81 9 ASP B O 1
ATOM 785 N N . LEU B 1 10 ? -2.641 -15.094 -10.57 1 98.06 10 LEU B N 1
ATOM 786 C CA . LEU B 1 10 ? -1.37 -15.273 -9.883 1 98.06 10 LEU B CA 1
ATOM 787 C C . LEU B 1 10 ? -0.765 -16.641 -10.203 1 98.06 10 LEU B C 1
ATOM 789 O O . LEU B 1 10 ? 0.412 -16.875 -9.93 1 98.06 10 LEU B O 1
ATOM 793 N N . ARG B 1 11 ? -1.604 -17.484 -10.781 1 96.75 11 ARG B N 1
ATOM 794 C CA . ARG B 1 11 ? -1.014 -18.719 -11.297 1 96.75 11 ARG B CA 1
ATOM 795 C C . ARG B 1 11 ? 0.138 -18.406 -12.25 1 96.75 11 ARG B C 1
ATOM 797 O O . ARG B 1 11 ? 1.072 -19.203 -12.383 1 96.75 11 ARG B O 1
ATOM 804 N N . ASN B 1 12 ? -0.032 -17.25 -12.898 1 97.12 12 ASN B N 1
ATOM 805 C CA . ASN B 1 12 ? 1.036 -16.672 -13.703 1 97.12 12 ASN B CA 1
ATOM 806 C C . ASN B 1 12 ? 1.534 -15.352 -13.109 1 97.12 12 ASN B C 1
ATOM 808 O O . ASN B 1 12 ? 1.518 -14.312 -13.781 1 97.12 12 ASN B O 1
ATOM 812 N N . TYR B 1 13 ? 2.104 -15.469 -11.914 1 98 13 TYR B N 1
ATOM 813 C CA . TYR B 1 13 ? 2.439 -14.281 -11.133 1 98 13 TYR B CA 1
ATOM 814 C C . TYR B 1 13 ? 3.461 -13.422 -11.859 1 98 13 TYR B C 1
ATOM 816 O O . TYR B 1 13 ? 3.494 -12.203 -11.68 1 98 13 TYR B O 1
ATOM 824 N N . GLY B 1 14 ? 4.289 -13.961 -12.695 1 97.06 14 GLY B N 1
ATOM 825 C CA . GLY B 1 14 ? 5.219 -13.18 -13.5 1 97.06 14 GLY B CA 1
ATOM 826 C C . GLY B 1 14 ? 4.535 -12.125 -14.352 1 97.06 14 GLY B C 1
ATOM 827 O O . GLY B 1 14 ? 4.961 -10.969 -14.375 1 97.06 14 GLY B O 1
ATOM 828 N N . ASN B 1 15 ? 3.475 -12.555 -15.023 1 97.19 15 ASN B N 1
ATOM 829 C CA . ASN B 1 15 ? 2.711 -11.648 -15.883 1 97.19 15 ASN B CA 1
ATOM 830 C C . ASN B 1 15 ? 2.045 -10.547 -15.07 1 97.19 15 ASN B C 1
ATOM 832 O O . ASN B 1 15 ? 1.96 -9.398 -15.523 1 97.19 15 ASN B O 1
ATOM 836 N N . VAL B 1 16 ? 1.626 -10.93 -13.867 1 97.81 16 VAL B N 1
ATOM 837 C CA . VAL B 1 16 ? 0.951 -9.961 -13.008 1 97.81 16 VAL B CA 1
ATOM 838 C C . VAL B 1 16 ? 1.958 -8.938 -12.492 1 97.81 16 VAL B C 1
ATOM 840 O O . VAL B 1 16 ? 1.715 -7.73 -12.555 1 97.81 16 VAL B O 1
ATOM 843 N N . LEU B 1 17 ? 3.078 -9.453 -12.055 1 97.31 17 LEU B N 1
ATOM 844 C CA . LEU B 1 17 ? 4.086 -8.594 -11.438 1 97.31 17 LEU B CA 1
ATOM 845 C C . LEU B 1 17 ? 4.703 -7.652 -12.469 1 97.31 17 LEU B C 1
ATOM 847 O O . LEU B 1 17 ? 5.148 -6.555 -12.117 1 97.31 17 LEU B O 1
ATOM 851 N N . GLU B 1 18 ? 4.715 -8.078 -13.742 1 96.56 18 GLU B N 1
ATOM 852 C CA . GLU B 1 18 ? 5.25 -7.238 -14.812 1 96.56 18 GLU B CA 1
ATOM 853 C C . GLU B 1 18 ? 4.402 -5.984 -15 1 96.56 18 GLU B C 1
ATOM 855 O O . GLU B 1 18 ? 4.887 -4.977 -15.523 1 96.56 18 GLU B O 1
ATOM 860 N N . LYS B 1 19 ? 3.201 -6.07 -14.578 1 97 19 LYS B N 1
ATOM 861 C CA . LYS B 1 19 ? 2.273 -4.957 -14.758 1 97 19 LYS B CA 1
ATOM 862 C C . LYS B 1 19 ? 2.385 -3.961 -13.602 1 97 19 LYS B C 1
ATOM 864 O O . LYS B 1 19 ? 1.799 -2.877 -13.656 1 97 19 LYS B O 1
ATOM 869 N N . VAL B 1 20 ? 3.055 -4.367 -12.602 1 96.5 20 VAL B N 1
ATOM 870 C CA . VAL B 1 20 ? 3.24 -3.473 -11.461 1 96.5 20 VAL B CA 1
ATOM 871 C C . VAL B 1 20 ? 4.324 -2.447 -11.781 1 96.5 20 VAL B C 1
ATOM 873 O O . VAL B 1 20 ? 5.449 -2.812 -12.133 1 96.5 20 VAL B O 1
ATOM 876 N N . GLU B 1 21 ? 3.93 -1.197 -11.672 1 94.06 21 GLU B N 1
ATOM 877 C CA . GLU B 1 21 ? 4.871 -0.094 -11.852 1 94.06 21 GLU B CA 1
ATOM 878 C C . GLU B 1 21 ? 4.816 0.867 -10.664 1 94.06 21 GLU B C 1
ATOM 880 O O . GLU B 1 21 ? 3.822 0.911 -9.938 1 94.06 21 GLU B O 1
ATOM 885 N N . VAL B 1 22 ? 5.914 1.548 -10.484 1 90.44 22 VAL B N 1
ATOM 886 C CA . VAL B 1 22 ? 5.93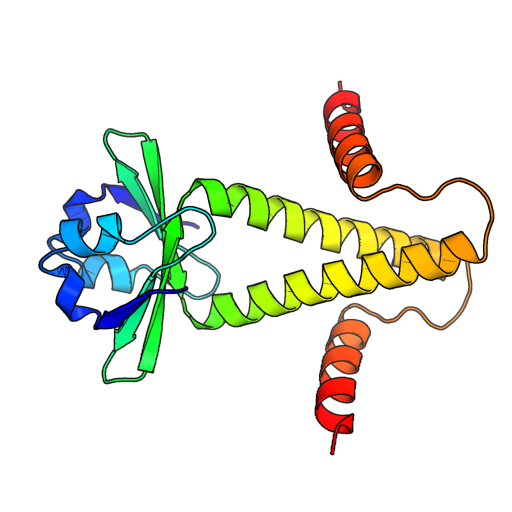 2.566 -9.438 1 90.44 22 VAL B CA 1
ATOM 887 C C . VAL B 1 22 ? 4.781 3.549 -9.656 1 90.44 22 VAL B C 1
ATOM 889 O O . VAL B 1 22 ? 4.629 4.098 -10.75 1 90.44 22 VAL B O 1
ATOM 892 N N . GLY B 1 23 ? 3.975 3.682 -8.695 1 85.69 23 GLY B N 1
ATOM 893 C CA . GLY B 1 23 ? 2.84 4.586 -8.805 1 85.69 23 GLY B CA 1
ATOM 894 C C . GLY B 1 23 ? 1.651 3.967 -9.516 1 85.69 23 GLY B C 1
ATOM 895 O O . GLY B 1 23 ? 0.604 4.602 -9.656 1 85.69 23 GLY B O 1
ATOM 896 N N . SER B 1 24 ? 1.803 2.82 -9.969 1 92.75 24 SER B N 1
ATOM 897 C CA . SER B 1 24 ? 0.744 2.121 -10.688 1 92.75 24 SER B CA 1
ATOM 898 C C . SER B 1 24 ? 0.565 0.699 -10.164 1 92.75 24 SER B C 1
ATOM 900 O O . SER B 1 24 ? 1.111 -0.249 -10.734 1 92.75 24 SER B O 1
ATOM 902 N N . PRO B 1 25 ? -0.259 0.496 -9.18 1 94.25 25 PRO B N 1
ATOM 903 C CA . PRO B 1 25 ? -0.462 -0.819 -8.57 1 94.25 25 PRO B CA 1
ATOM 904 C C . PRO B 1 25 ? -1.368 -1.724 -9.406 1 94.25 25 PRO B C 1
ATOM 906 O O . PRO B 1 25 ? -2.021 -1.255 -10.344 1 94.25 25 PRO B O 1
ATOM 909 N N . VAL B 1 26 ? -1.266 -3.012 -9.086 1 97 26 VAL B N 1
ATOM 910 C CA . VAL B 1 26 ? -2.209 -3.998 -9.602 1 97 26 VAL B CA 1
ATOM 911 C C . VAL B 1 26 ? -3.197 -4.391 -8.508 1 97 26 VAL B C 1
ATOM 913 O O . VAL B 1 26 ? -2.797 -4.672 -7.371 1 97 26 VAL B O 1
ATOM 916 N N . TYR B 1 27 ? -4.48 -4.367 -8.898 1 96.88 27 TYR B N 1
ATOM 917 C CA . TYR B 1 27 ? -5.527 -4.766 -7.965 1 96.88 27 TYR B CA 1
ATOM 918 C C . TYR B 1 27 ? -6.035 -6.168 -8.281 1 96.88 27 TYR B C 1
ATOM 920 O O . TYR B 1 27 ? -6.379 -6.465 -9.43 1 96.88 27 TYR B O 1
ATOM 928 N N . LEU B 1 28 ? -6.047 -6.934 -7.266 1 97.88 28 LEU B N 1
ATOM 929 C CA . LEU B 1 28 ? -6.508 -8.312 -7.41 1 97.88 28 LEU B CA 1
ATOM 930 C C . LEU B 1 28 ? -7.949 -8.453 -6.938 1 97.88 28 LEU B C 1
ATOM 932 O O . LEU B 1 28 ? -8.305 -7.98 -5.852 1 97.88 28 LEU B O 1
ATOM 936 N N . THR B 1 29 ? -8.789 -9.117 -7.77 1 98.06 29 THR B N 1
ATOM 937 C CA . THR B 1 29 ? -10.188 -9.305 -7.402 1 98.06 29 THR B CA 1
ATOM 938 C C . THR B 1 29 ? -10.461 -10.766 -7.055 1 98.06 29 THR B C 1
ATOM 940 O O . THR B 1 29 ? -9.812 -11.672 -7.586 1 98.06 29 THR B O 1
ATOM 943 N N . ARG B 1 30 ? -11.305 -10.93 -6.094 1 97 30 ARG B N 1
ATOM 944 C CA . ARG B 1 30 ? -11.852 -12.234 -5.727 1 97 30 ARG B CA 1
ATOM 945 C C . ARG B 1 30 ? -13.359 -12.273 -5.949 1 97 30 ARG B C 1
ATOM 947 O O . ARG B 1 30 ? -14.102 -11.5 -5.34 1 97 30 ARG B O 1
ATOM 954 N N . ASN B 1 31 ? -13.773 -13.062 -6.797 1 96.25 31 ASN B N 1
ATOM 955 C CA . ASN B 1 31 ? -15.195 -13.164 -7.09 1 96.25 31 ASN B CA 1
ATOM 956 C C . ASN B 1 31 ? -15.781 -11.828 -7.52 1 96.25 31 ASN B C 1
ATOM 958 O O . ASN B 1 31 ? -16.875 -11.453 -7.09 1 96.25 31 ASN B O 1
ATOM 962 N N . GLY B 1 32 ? -14.969 -11.008 -8.188 1 94.88 32 GLY B N 1
ATOM 963 C CA . GLY B 1 32 ? -15.414 -9.75 -8.758 1 94.88 32 GLY B CA 1
ATOM 964 C C . GLY B 1 32 ? -15.289 -8.586 -7.789 1 94.88 32 GLY B C 1
ATOM 965 O O . GLY B 1 32 ? -15.688 -7.461 -8.109 1 94.88 32 GLY B O 1
ATOM 966 N N . ARG B 1 33 ? -14.758 -8.859 -6.59 1 95.31 33 ARG B N 1
ATOM 967 C CA . ARG B 1 33 ? -14.578 -7.812 -5.582 1 95.31 33 ARG B CA 1
ATOM 968 C C . ARG B 1 33 ? -13.102 -7.582 -5.297 1 95.31 33 ARG B C 1
ATOM 970 O O . ARG B 1 33 ? -12.32 -8.531 -5.207 1 95.31 33 ARG B O 1
ATOM 977 N N . GLY B 1 34 ? -12.773 -6.316 -5.125 1 96.12 34 GLY B N 1
ATOM 978 C CA . GLY B 1 34 ? -11.398 -6.004 -4.758 1 96.12 34 GLY B CA 1
ATOM 979 C C . GLY B 1 34 ? -10.953 -6.684 -3.479 1 96.12 34 GLY B C 1
ATOM 980 O O . GLY B 1 34 ? -11.648 -6.617 -2.461 1 96.12 34 GLY B O 1
ATOM 981 N N . ALA B 1 35 ? -9.812 -7.344 -3.578 1 96.44 35 ALA B N 1
ATOM 982 C CA . ALA B 1 35 ? -9.375 -8.102 -2.406 1 96.44 35 ALA B CA 1
ATOM 983 C C . ALA B 1 35 ? -8 -7.637 -1.939 1 96.44 35 ALA B C 1
ATOM 985 O O . ALA B 1 35 ? -7.801 -7.359 -0.755 1 96.44 35 ALA B O 1
ATOM 986 N N . TYR B 1 36 ? -7.055 -7.539 -2.926 1 97.06 36 TYR B N 1
ATOM 987 C CA . TYR B 1 36 ? -5.684 -7.184 -2.586 1 97.06 36 TYR B CA 1
ATOM 988 C C . TYR B 1 36 ? -5.129 -6.156 -3.568 1 97.06 36 TYR B C 1
ATOM 990 O O . TYR B 1 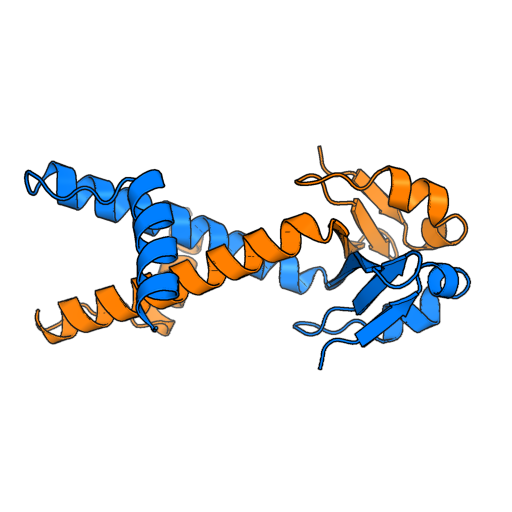36 ? -5.699 -5.938 -4.637 1 97.06 36 TYR B O 1
ATOM 998 N N . SER B 1 37 ? -4.051 -5.551 -3.201 1 96.06 37 SER B N 1
ATOM 999 C CA . SER B 1 37 ? -3.244 -4.727 -4.094 1 96.06 37 SER B CA 1
ATOM 1000 C C . SER B 1 37 ? -1.776 -5.141 -4.051 1 96.06 37 SER B C 1
ATOM 1002 O O . SER B 1 37 ? -1.271 -5.547 -3 1 96.06 37 SER B O 1
ATOM 1004 N N . ILE B 1 38 ? -1.203 -5.102 -5.176 1 96.81 38 ILE B N 1
ATOM 1005 C CA . ILE B 1 38 ? 0.236 -5.316 -5.277 1 96.81 38 ILE B CA 1
ATOM 1006 C C . ILE B 1 38 ? 0.922 -4.023 -5.711 1 96.81 38 ILE B C 1
ATOM 1008 O O . ILE B 1 38 ? 0.517 -3.4 -6.695 1 96.81 38 ILE B O 1
ATOM 1012 N N . ARG B 1 39 ? 1.954 -3.654 -5 1 95.06 39 ARG B N 1
ATOM 1013 C CA . ARG B 1 39 ? 2.65 -2.4 -5.27 1 95.06 39 ARG B CA 1
ATOM 1014 C C . ARG B 1 39 ? 4.16 -2.607 -5.305 1 95.06 39 ARG B C 1
ATOM 1016 O O . ARG B 1 39 ? 4.684 -3.508 -4.645 1 95.06 39 ARG B O 1
ATOM 1023 N N . ASP B 1 40 ? 4.703 -1.695 -6.016 1 95.56 40 ASP B N 1
ATOM 1024 C CA . ASP B 1 40 ? 6.16 -1.68 -6.035 1 95.56 40 ASP B CA 1
ATOM 1025 C C . ASP B 1 40 ? 6.723 -1.286 -4.668 1 95.56 40 ASP B C 1
ATOM 1027 O O . ASP B 1 40 ? 6.207 -0.375 -4.02 1 95.56 40 ASP B O 1
ATOM 1031 N N . MET B 1 41 ? 7.812 -1.846 -4.328 1 93.56 41 MET B N 1
ATOM 1032 C CA . MET B 1 41 ? 8.438 -1.552 -3.043 1 93.56 41 MET B CA 1
ATOM 1033 C C . MET B 1 41 ? 8.812 -0.077 -2.947 1 93.56 41 MET B C 1
ATOM 1035 O O . MET B 1 41 ? 8.828 0.495 -1.855 1 93.56 41 MET B O 1
ATOM 1039 N N . ALA B 1 42 ? 9.148 0.515 -4.027 1 90.19 42 ALA B N 1
ATOM 1040 C CA . ALA B 1 42 ? 9.523 1.927 -4.062 1 90.19 42 ALA B CA 1
ATOM 1041 C C . ALA B 1 42 ? 8.367 2.812 -3.605 1 90.19 42 ALA B C 1
ATOM 1043 O O . ALA B 1 42 ? 8.586 3.896 -3.059 1 90.19 42 ALA B O 1
ATOM 1044 N N . ASP B 1 43 ? 7.188 2.305 -3.812 1 85.25 43 ASP B N 1
ATOM 1045 C CA . ASP B 1 43 ? 6.008 3.055 -3.398 1 85.25 43 ASP B CA 1
ATOM 1046 C C . ASP B 1 43 ? 5.863 3.061 -1.879 1 85.25 43 ASP B C 1
ATOM 1048 O O . ASP B 1 43 ? 5.312 4 -1.306 1 85.25 43 ASP B O 1
ATOM 1052 N N . GLU B 1 44 ? 6.32 1.968 -1.257 1 81.31 44 GLU B N 1
ATOM 1053 C CA . GLU B 1 44 ? 6.203 1.824 0.192 1 81.31 44 GLU B CA 1
ATOM 1054 C C . GLU B 1 44 ? 6.922 2.959 0.917 1 81.31 44 GLU B C 1
ATOM 1056 O O . GLU B 1 44 ? 6.426 3.471 1.924 1 81.31 44 GLU B O 1
ATOM 1061 N N . GLU B 1 45 ? 8.008 3.283 0.406 1 76.56 45 GLU B N 1
ATOM 1062 C CA . GLU B 1 45 ? 8.766 4.387 0.989 1 76.56 45 GLU B CA 1
ATOM 1063 C C . GLU B 1 45 ? 7.973 5.688 0.943 1 76.56 45 GLU B C 1
ATOM 1065 O O . GLU B 1 45 ? 7.957 6.445 1.915 1 76.56 45 GLU B O 1
ATOM 1070 N N . ASN B 1 46 ? 7.344 5.84 -0.123 1 75.06 46 ASN B N 1
ATOM 1071 C CA . ASN B 1 46 ? 6.527 7.043 -0.279 1 75.06 46 ASN B CA 1
ATOM 1072 C C . ASN B 1 46 ? 5.348 7.043 0.686 1 75.06 46 ASN B C 1
ATOM 1074 O O . ASN B 1 46 ? 5.012 8.078 1.263 1 75.06 46 ASN B O 1
ATOM 1078 N N . PHE B 1 47 ? 4.863 5.887 0.85 1 73.88 47 PHE B N 1
ATOM 1079 C CA . PHE B 1 47 ? 3.738 5.746 1.768 1 73.88 47 PHE B CA 1
ATOM 1080 C C . PHE B 1 47 ? 4.164 6.051 3.197 1 73.88 47 PHE B C 1
ATOM 1082 O O . PHE B 1 47 ? 3.475 6.777 3.914 1 73.88 47 PHE B O 1
ATOM 1089 N N . GLN B 1 48 ? 5.25 5.582 3.57 1 73.81 48 GLN B N 1
ATOM 1090 C CA . GLN B 1 48 ? 5.762 5.805 4.918 1 73.81 48 GLN B CA 1
ATOM 1091 C C . GLN B 1 48 ? 6.047 7.281 5.164 1 73.81 48 GLN B C 1
ATOM 1093 O O . GLN B 1 48 ? 5.758 7.809 6.242 1 73.81 48 GLN B O 1
ATOM 1098 N N . LYS B 1 49 ? 6.496 7.848 4.172 1 73.56 49 LYS B N 1
ATOM 1099 C CA . LYS B 1 49 ? 6.781 9.273 4.27 1 73.56 49 LYS B CA 1
ATOM 1100 C C . LYS B 1 49 ? 5.496 10.086 4.434 1 73.56 49 LYS B C 1
ATOM 1102 O O . LYS B 1 49 ? 5.441 11.016 5.234 1 73.56 49 LYS B O 1
ATOM 1107 N N . ALA B 1 50 ? 4.566 9.625 3.664 1 71.62 50 ALA B N 1
ATOM 1108 C CA . ALA B 1 50 ? 3.277 10.305 3.736 1 71.62 50 ALA B CA 1
ATOM 1109 C C . ALA B 1 50 ? 2.662 10.164 5.125 1 71.62 50 ALA B C 1
ATOM 1111 O O . ALA B 1 50 ? 2.156 11.141 5.688 1 71.62 50 ALA B O 1
ATOM 1112 N N . GLU B 1 51 ? 2.775 9.039 5.637 1 71.56 51 GLU B N 1
ATOM 1113 C CA . GLU B 1 51 ? 2.236 8.773 6.969 1 71.56 51 GLU B CA 1
ATOM 1114 C C . GLU B 1 51 ? 2.959 9.602 8.031 1 71.56 51 GLU B C 1
ATOM 1116 O O . GLU B 1 51 ? 2.326 10.156 8.93 1 71.56 51 GLU B O 1
ATOM 1121 N N . ALA B 1 52 ? 4.156 9.625 7.914 1 72.5 52 ALA B N 1
ATOM 1122 C CA . ALA B 1 52 ? 4.969 10.398 8.852 1 72.5 52 ALA B CA 1
ATOM 1123 C C . ALA B 1 52 ? 4.629 11.883 8.781 1 72.5 52 ALA B C 1
ATOM 1125 O O . ALA B 1 52 ? 4.562 12.562 9.805 1 72.5 52 ALA B O 1
ATOM 1126 N N . MET B 1 53 ? 4.395 12.227 7.566 1 70.81 53 MET B N 1
ATOM 1127 C CA . MET B 1 53 ? 4.043 13.633 7.352 1 70.81 53 MET B CA 1
ATOM 1128 C C . MET B 1 53 ? 2.709 13.961 8.008 1 70.81 53 MET B C 1
ATOM 1130 O O . MET B 1 53 ? 2.564 15.016 8.633 1 70.81 53 MET B O 1
ATOM 1134 N N . ILE B 1 54 ? 1.877 13.109 7.953 1 71.25 54 ILE B N 1
ATOM 1135 C CA . ILE B 1 54 ? 0.561 13.297 8.555 1 71.25 54 ILE B CA 1
ATOM 1136 C C . ILE B 1 54 ? 0.696 13.383 10.078 1 71.25 54 ILE B C 1
ATOM 1138 O O . ILE B 1 54 ? 0.123 14.273 10.703 1 71.25 54 ILE B O 1
ATOM 1142 N N . GLN B 1 55 ? 1.43 12.469 10.523 1 73 55 GLN B N 1
ATOM 1143 C CA . GLN B 1 55 ? 1.642 12.445 11.969 1 73 55 GLN B CA 1
ATOM 1144 C C . GLN B 1 55 ? 2.273 13.75 12.445 1 73 55 GLN B C 1
ATOM 1146 O O . GLN B 1 55 ? 1.857 14.305 13.469 1 73 55 GLN B O 1
ATOM 1151 N N . LEU B 1 56 ? 3.236 14.188 11.75 1 70.81 56 LEU B N 1
ATOM 1152 C CA . LEU B 1 56 ? 3.924 15.422 12.094 1 70.81 56 LEU B CA 1
ATOM 1153 C C . LEU B 1 56 ? 2.969 16.609 12.031 1 70.81 56 LEU B C 1
ATOM 1155 O O . LEU B 1 56 ? 2.932 17.438 12.953 1 70.81 56 LEU B O 1
ATOM 1159 N N . MET B 1 57 ? 2.229 16.688 11.016 1 70.25 57 MET B N 1
ATOM 1160 C CA . MET B 1 57 ? 1.276 17.781 10.844 1 70.25 57 MET B CA 1
ATOM 1161 C C . MET B 1 57 ? 0.234 17.781 11.953 1 70.25 57 MET B C 1
ATOM 1163 O O . MET B 1 57 ? -0.145 18.828 12.461 1 70.25 57 MET B O 1
ATOM 1167 N N . CYS B 1 58 ? -0.117 16.594 12.344 1 66.38 58 CYS B N 1
ATOM 1168 C CA . CYS B 1 58 ? -1.083 16.469 13.43 1 66.38 58 CYS B CA 1
ATOM 1169 C C . CYS B 1 58 ? -0.491 16.953 14.75 1 66.38 58 CYS B C 1
ATOM 1171 O O . CYS B 1 58 ? -1.161 17.656 15.516 1 66.38 58 CYS B O 1
ATOM 1173 N N . GLU B 1 59 ? 0.732 16.531 14.891 1 68.81 59 GLU B N 1
ATOM 1174 C CA . GLU B 1 59 ? 1.413 16.953 16.109 1 68.81 59 GLU B CA 1
ATOM 1175 C C . GLU B 1 59 ? 1.626 18.469 16.141 1 68.81 59 GLU B C 1
ATOM 1177 O O . GLU B 1 59 ? 1.459 19.109 17.172 1 68.81 59 GLU B O 1
ATOM 1182 N N . LEU B 1 60 ? 1.961 19.031 15.039 1 65.75 60 LEU B N 1
ATOM 1183 C CA . LEU B 1 60 ? 2.156 20.469 14.914 1 65.75 60 LEU B CA 1
ATOM 1184 C C . LEU B 1 60 ? 0.847 21.219 15.133 1 65.75 60 LEU B C 1
ATOM 1186 O O . LEU B 1 60 ? 0.82 22.234 15.828 1 65.75 60 LEU B O 1
ATOM 1190 N N . ASN B 1 61 ? -0.092 20.672 14.578 1 64 61 ASN B N 1
ATOM 1191 C CA . ASN B 1 61 ? -1.4 21.297 14.742 1 64 61 ASN B CA 1
ATOM 1192 C C . ASN B 1 61 ? -1.889 21.203 16.188 1 64 61 ASN B C 1
ATOM 1194 O O . ASN B 1 61 ? -2.5 22.141 16.703 1 64 61 ASN B O 1
ATOM 1198 N N . ALA B 1 62 ? -1.571 20.047 16.797 1 63.91 62 ALA B N 1
ATOM 1199 C CA . ALA B 1 62 ? -1.89 19.891 18.219 1 63.91 62 ALA B CA 1
ATOM 1200 C C . ALA B 1 62 ? -1.106 20.875 19.078 1 63.91 62 ALA B C 1
ATOM 1202 O O . ALA B 1 62 ? -1.632 21.406 20.047 1 63.91 62 ALA B O 1
ATOM 1203 N N . GLY B 1 63 ? 0.083 20.984 18.75 1 60.78 63 GLY B N 1
ATOM 1204 C CA . GLY B 1 63 ? 0.921 21.938 19.453 1 60.78 63 GLY B CA 1
ATOM 1205 C C . GLY B 1 63 ? 0.458 23.375 19.266 1 60.78 63 GLY B C 1
ATOM 1206 O O . GLY B 1 63 ? 0.483 24.156 20.219 1 60.78 63 GLY B O 1
ATOM 1207 N N . LEU B 1 64 ? 0.147 23.75 18.109 1 56.28 64 LEU B N 1
ATOM 1208 C CA . LEU B 1 64 ? -0.353 25.094 17.828 1 56.28 64 LEU B CA 1
ATOM 1209 C C . LEU B 1 64 ? -1.684 25.344 18.531 1 56.28 64 LEU B C 1
ATOM 1211 O O . LEU B 1 64 ? -1.938 26.438 19.031 1 56.28 64 LEU B O 1
ATOM 1215 N N . ARG B 1 65 ? -2.424 24.328 18.547 1 57.25 65 ARG B N 1
ATOM 1216 C CA . ARG B 1 65 ? -3.711 24.438 19.234 1 57.25 65 ARG B CA 1
ATOM 1217 C C . ARG B 1 65 ? -3.523 24.562 20.734 1 57.25 65 ARG B C 1
ATOM 1219 O O . ARG B 1 65 ? -4.277 25.281 21.406 1 57.25 65 ARG B O 1
ATOM 1226 N N . SER B 1 66 ? -2.832 23.625 21.234 1 56.53 66 SER B N 1
ATOM 1227 C CA . SER B 1 66 ? -2.572 23.812 22.656 1 56.53 66 SER B CA 1
ATOM 1228 C C 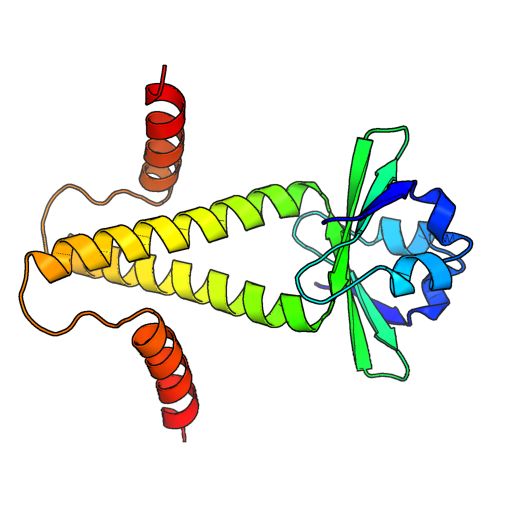. SER B 1 66 ? -2.115 25.234 22.953 1 56.53 66 SER B C 1
ATOM 1230 O O . SER B 1 66 ? -2.385 25.75 24.031 1 56.53 66 SER B O 1
ATOM 1232 N N . ALA B 1 67 ? -1.396 25.734 22.062 1 51.28 67 ALA B N 1
ATOM 1233 C CA . ALA B 1 67 ? -1.029 27.141 22.25 1 51.28 67 ALA B CA 1
ATOM 1234 C C . ALA B 1 67 ? -2.232 28.047 22.047 1 51.28 67 ALA B C 1
ATOM 1236 O O . ALA B 1 67 ? -2.357 29.094 22.703 1 51.28 67 ALA B O 1
ATOM 1237 N N . ASP B 1 68 ? -2.99 27.781 20.922 1 47.62 68 ASP B N 1
ATOM 1238 C CA . ASP B 1 68 ? -4.227 28.547 20.781 1 47.62 68 ASP B CA 1
ATOM 1239 C C . ASP B 1 68 ? -5.402 27.812 21.422 1 47.62 68 ASP B C 1
ATOM 1241 O O . ASP B 1 68 ? -5.465 26.578 21.391 1 47.62 68 ASP B O 1
ATOM 1245 N N . GLU B 1 69 ? -6.363 28.203 22.281 1 41.75 69 GLU B N 1
ATOM 1246 C CA . GLU B 1 69 ? -7.285 27.422 23.109 1 41.75 69 GLU B CA 1
ATOM 1247 C C . GLU B 1 69 ? -7.855 26.25 22.328 1 41.75 69 GLU B C 1
ATOM 1249 O O . GLU B 1 69 ? -7.879 25.125 22.828 1 41.75 69 GLU B O 1
ATOM 1254 N N . GLU B 1 70 ? -9.094 26.234 21.719 1 39.25 70 GLU B N 1
ATOM 1255 C CA . GLU B 1 70 ? -10.344 25.5 21.594 1 39.25 70 GLU B CA 1
ATOM 1256 C C . GLU B 1 70 ? -10.281 24.469 20.469 1 39.25 70 GLU B C 1
ATOM 1258 O O . GLU B 1 70 ? -11.125 23.578 20.375 1 39.25 70 GLU B O 1
ATOM 1263 N N . GLY B 1 71 ? -10.117 24.844 19.25 1 39.34 71 GLY B N 1
ATOM 1264 C CA . GLY B 1 71 ? -10.711 24.094 18.172 1 39.34 71 GLY B CA 1
ATOM 1265 C C . GLY B 1 71 ? -9.852 22.922 17.703 1 39.34 71 GLY B C 1
ATOM 1266 O O . GLY B 1 71 ? -9.32 22.938 16.594 1 39.34 71 GLY B O 1
ATOM 1267 N N . TRP B 1 72 ? -9.109 22.25 18.609 1 42.5 72 TRP B N 1
ATOM 1268 C CA . TRP B 1 72 ? -8.234 21.141 18.219 1 42.5 72 TRP B CA 1
ATOM 1269 C C . TRP B 1 72 ? -9.023 20.047 17.5 1 42.5 72 TRP B C 1
ATOM 1271 O O . TRP B 1 72 ? -10.023 19.562 18.016 1 42.5 72 TRP B O 1
ATOM 1281 N N . VAL B 1 73 ? -9.102 20.078 16.156 1 46 73 VAL B N 1
ATOM 1282 C CA . VAL B 1 73 ? -9.719 18.906 15.523 1 46 73 VAL B CA 1
ATOM 1283 C C . VAL B 1 73 ? -8.992 17.641 15.961 1 46 73 VAL B C 1
ATOM 1285 O O . VAL B 1 73 ? -7.785 17.5 15.75 1 46 73 VAL B O 1
ATOM 1288 N N . SER B 1 74 ? -9.312 17.109 17.062 1 45.31 74 SER B N 1
ATOM 1289 C CA . SER B 1 74 ? -8.852 15.781 17.484 1 45.31 74 SER B CA 1
ATOM 1290 C C . SER B 1 74 ? -8.781 14.82 16.312 1 45.31 74 SER B C 1
ATOM 1292 O O . SER B 1 74 ? -9.422 15.039 15.281 1 45.31 74 SER B O 1
ATOM 1294 N N . GLU B 1 75 ? -7.746 13.953 16.516 1 44.69 75 GLU B N 1
ATOM 1295 C CA . GLU B 1 75 ? -7.688 12.867 15.539 1 44.69 75 GLU B CA 1
ATOM 1296 C C . GLU B 1 75 ? -9.078 12.344 15.211 1 44.69 75 GLU B C 1
ATOM 1298 O O . GLU B 1 75 ? -9.391 12.055 14.055 1 44.69 75 GLU B O 1
ATOM 1303 N N . GLU B 1 76 ? -9.859 12.188 16.25 1 47.34 76 GLU B N 1
ATOM 1304 C CA . GLU B 1 76 ? -11.266 11.812 16.109 1 47.34 76 GLU B CA 1
ATOM 1305 C C . GLU B 1 76 ? -12.055 12.891 15.367 1 47.34 76 GLU B C 1
ATOM 1307 O O . GLU B 1 76 ? -12.914 12.578 14.547 1 47.34 76 GLU B O 1
ATOM 1312 N N . GLU B 1 77 ? -11.789 14.023 15.633 1 48.28 77 GLU B N 1
ATOM 1313 C CA . GLU B 1 77 ? -12.469 15.141 14.984 1 48.28 77 GLU B CA 1
ATOM 1314 C C . GLU B 1 77 ? -12 15.305 13.539 1 48.28 77 GLU B C 1
ATOM 1316 O O . GLU B 1 77 ? -12.797 15.633 12.656 1 48.28 77 GLU B O 1
ATOM 1321 N N . LEU B 1 78 ? -10.805 15.102 13.352 1 49.09 78 LEU B N 1
ATOM 1322 C CA . LEU B 1 78 ? -10.312 15.008 11.984 1 49.09 78 LEU B CA 1
ATOM 1323 C C . LEU B 1 78 ? -10.984 13.852 11.242 1 49.09 78 LEU B C 1
ATOM 1325 O O . LEU B 1 78 ? -11.391 14 10.086 1 49.09 78 LEU B O 1
ATOM 1329 N N . GLU B 1 79 ? -11.016 12.703 11.883 1 48.56 79 GLU B N 1
ATOM 1330 C CA . GLU B 1 79 ? -11.773 11.586 11.328 1 48.56 79 GLU B CA 1
ATOM 1331 C C . GLU B 1 79 ? -13.242 11.953 11.141 1 48.56 79 GLU B C 1
ATOM 1333 O O . GLU B 1 79 ? -13.859 11.586 10.133 1 48.56 79 GLU B O 1
ATOM 1338 N N . LYS B 1 80 ? -13.828 12.562 12.133 1 48.72 80 LYS B N 1
ATOM 1339 C CA . LYS B 1 80 ? -15.219 13.008 12.086 1 48.72 80 LYS B CA 1
ATOM 1340 C C . LYS B 1 80 ? -15.414 14.094 11.031 1 48.72 80 LYS B C 1
ATOM 1342 O O . LYS B 1 80 ? -16.422 14.094 10.32 1 48.72 80 LYS B O 1
ATOM 1347 N N . GLN B 1 81 ? -14.609 14.953 10.922 1 43.75 81 GLN B N 1
ATOM 1348 C CA . GLN B 1 81 ? -14.719 16.016 9.93 1 43.75 81 GLN B CA 1
ATOM 1349 C C . GLN B 1 81 ? -14.539 15.469 8.516 1 43.75 81 GLN B C 1
ATOM 1351 O O . GLN B 1 81 ? -15.195 15.938 7.582 1 43.75 81 GLN B O 1
ATOM 1356 N N . LEU B 1 82 ? -13.789 14.508 8.461 1 44.91 82 LEU B N 1
ATOM 1357 C CA . LEU B 1 82 ? -13.648 13.789 7.199 1 44.91 82 LEU B CA 1
ATOM 1358 C C . LEU B 1 82 ? -14.906 12.984 6.891 1 44.91 82 LEU B C 1
ATOM 1360 O O . LEU B 1 82 ? -15.305 12.867 5.73 1 44.91 82 LEU B O 1
ATOM 1364 N N . LYS B 1 83 ? -15.422 12.438 7.918 1 46.16 83 LYS B N 1
ATOM 1365 C CA . LYS B 1 83 ? -16.703 11.758 7.77 1 46.16 83 LYS B CA 1
ATOM 1366 C C . LYS B 1 83 ? -17.828 12.75 7.453 1 46.16 83 LYS B C 1
ATOM 1368 O O . LYS B 1 83 ? -18.719 12.453 6.664 1 46.16 83 LYS B O 1
ATOM 1373 N N . LEU B 1 84 ? -17.906 13.867 8.094 1 42.16 84 LEU B N 1
ATOM 1374 C CA . LEU B 1 84 ? -18.938 14.891 7.918 1 42.16 84 LEU B CA 1
ATOM 1375 C C . LEU B 1 84 ? -18.828 15.531 6.539 1 42.16 84 LEU B C 1
ATOM 1377 O O . LEU B 1 84 ? -19.844 15.836 5.91 1 42.16 84 LEU B O 1
ATOM 1381 N N . ARG B 1 85 ? -17.812 15.938 6.117 1 38.19 85 ARG B N 1
ATOM 1382 C CA . ARG B 1 85 ? -17.703 16.484 4.773 1 38.19 85 ARG B CA 1
ATOM 1383 C C . ARG B 1 85 ? -18.094 15.453 3.723 1 38.19 85 ARG B C 1
ATOM 1385 O O . ARG B 1 85 ? -18.531 15.812 2.627 1 38.19 85 ARG B O 1
ATOM 1392 N N . ARG B 1 86 ? -17.922 14.258 4.004 1 38.5 86 ARG B N 1
ATOM 1393 C CA . ARG B 1 86 ? -18.453 13.219 3.125 1 38.5 86 ARG B CA 1
ATOM 1394 C C . ARG B 1 86 ? -19.969 13.172 3.193 1 38.5 86 ARG B C 1
ATOM 1396 O O . ARG B 1 86 ? -20.625 12.867 2.197 1 38.5 86 ARG B O 1
ATOM 1403 N N . HIS B 1 87 ? -20.438 13.32 4.371 1 41.19 87 HIS B N 1
ATOM 1404 C CA . HIS B 1 87 ? -21.891 13.258 4.5 1 41.19 87 HIS B CA 1
ATOM 1405 C C . HIS B 1 87 ? -22.516 14.602 4.16 1 41.19 87 HIS B C 1
ATOM 1407 O O . HIS B 1 87 ? -23.75 14.695 4.012 1 41.19 87 HIS B O 1
ATOM 1413 N N . GLY B 1 88 ? -21.75 15.562 4.266 1 36.97 88 GLY B N 1
ATOM 1414 C CA . GLY B 1 88 ? -22.375 16.844 3.928 1 36.97 88 GLY B CA 1
ATOM 1415 C C . GLY B 1 88 ? -22.578 17.016 2.438 1 36.97 88 GLY B C 1
ATOM 1416 O O . GLY B 1 88 ? -23.141 18.031 2.004 1 36.97 88 GLY B O 1
ATOM 1417 N N . ARG B 1 89 ? -21.828 16.375 1.531 1 39 89 ARG B N 1
ATOM 1418 C CA . ARG B 1 89 ? -22.219 16.578 0.138 1 39 89 ARG B CA 1
ATOM 1419 C C . ARG B 1 89 ? -23.562 15.922 -0.156 1 39 89 ARG B C 1
ATOM 1421 O O . ARG B 1 89 ? -23.625 14.914 -0.866 1 39 89 ARG B O 1
ATOM 1428 N N . LYS B 1 90 ? -24.469 15.672 0.776 1 33.41 90 LYS B N 1
ATOM 1429 C CA . LYS B 1 90 ? -25.812 15.562 0.202 1 33.41 90 LYS B CA 1
ATOM 1430 C C . LYS B 1 90 ? -26.406 16.938 -0.058 1 33.41 90 LYS B C 1
ATOM 1432 O O . LYS B 1 90 ? -26.234 17.859 0.744 1 33.41 9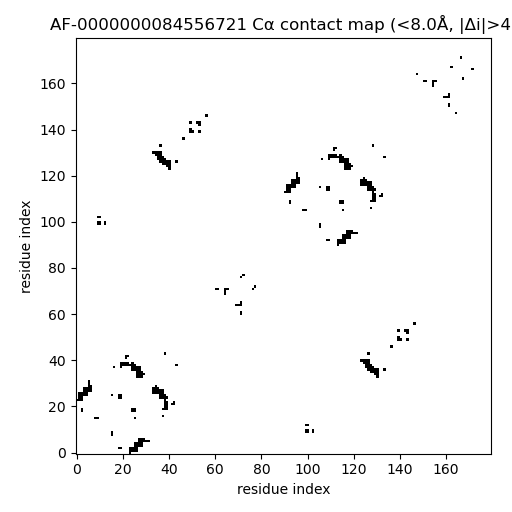0 LYS B O 1
#

Sequence (180 aa):
MPTITPISDLRNYGNVLEKVEVGSPVYLTRNGRGAYSIRDMADEENFQKAEAMIQLMCELNAGLRSADEEGWVSEEELEKQLKLRRHGRKMPTITPISDLRNYGNVLEKVEVGSPVYLTRNGRGAYSIRDMADEENFQKAEAMIQLMCELNAGLRSADEEGWVSEEELEKQLKLRRHGRK

Foldseek 3Di:
DAAEEAPVCCVVVVVQVVQADAVHWHFHDDPNHTDDIDHDPVNVVVVVVVVVVVVVVLVVLVVVDVVPDDDNCPVVNVVVVVVCVVVVVD/DAAEEAPVCCVVVVVQVVQADAVHWHFHDDPNHTDDIDHDPVNVVVVVVVVVVVVVVLVVLVVVDVVVDDDNCPVVNVVVVVVVVVVVVD

Radius of gyration: 19.58 Å; Cα contacts (8 Å, |Δi|>4): 203; chains: 2; bounding box: 49×57×39 Å

Nearest PDB structures (foldseek):
  3g5o-assembly1_D  TM=6.069E-01  e=5.833E-03  Mycobacterium tuberculosis H37Rv
  2odk-assembly2_D  TM=8.602E-01  e=6.813E-02  Nitrosomonas europaea
  3k33-assembly1_C-2  TM=5.987E-01  e=5.551E-02  Punavirus P1
  5iip-assembly1_D  TM=5.651E-01  e=4.387E+00  Staphylococcus aureus
  3die-assembly1_B  TM=2.497E-01  e=3.574E+00  Staphylococcus aureus

Organism: NCBI:txid82374

Solvent-accessible surface area (backbone atoms only — not comparable to full-atom values): 9827 Å² total; per-residue (Å²): 122,69,43,77,46,52,55,73,52,34,79,45,40,67,67,53,56,68,61,39,34,77,92,22,37,31,34,24,22,54,96,86,36,80,44,33,35,36,33,30,41,74,42,50,57,53,49,50,50,50,51,50,48,45,52,49,51,50,50,51,49,49,53,52,25,72,70,44,88,78,83,66,67,39,74,65,40,47,53,45,50,55,51,44,60,62,61,53,74,108,122,69,44,76,46,52,55,73,52,33,78,45,39,68,68,54,55,68,61,39,34,78,92,23,36,31,34,25,21,55,95,87,35,80,45,33,34,36,34,29,40,75,42,51,56,53,49,52,50,52,50,50,48,43,52,49,51,50,49,50,48,46,53,51,22,70,71,43,86,78,83,61,67,39,75,64,40,48,52,44,49,54,50,43,60,63,61,55,74,108